Protein AF-A0A3C1JT01-F1 (afdb_monomer_lite)

Structure (mmCIF, N/CA/C/O backbone):
data_AF-A0A3C1JT01-F1
#
_entry.id   AF-A0A3C1JT01-F1
#
loop_
_atom_site.group_PDB
_atom_site.id
_atom_site.type_symbol
_atom_site.label_atom_id
_atom_site.label_alt_id
_atom_site.label_comp_id
_atom_site.label_asym_id
_atom_site.label_entity_id
_atom_site.label_seq_id
_atom_site.pdbx_PDB_ins_code
_atom_site.Cartn_x
_atom_site.Cartn_y
_atom_site.Cartn_z
_atom_site.occupancy
_atom_site.B_iso_or_equiv
_atom_site.auth_seq_id
_atom_site.auth_comp_id
_atom_site.auth_asym_id
_atom_site.auth_atom_id
_atom_site.pdbx_PDB_model_num
ATOM 1 N N . MET A 1 1 ? 69.266 -46.976 -84.124 1.00 54.44 1 MET A N 1
ATOM 2 C CA . MET A 1 1 ? 68.391 -47.743 -83.213 1.00 54.44 1 MET A CA 1
ATOM 3 C C . MET A 1 1 ? 68.614 -47.234 -81.799 1.00 54.44 1 MET A C 1
ATOM 5 O O . MET A 1 1 ? 69.693 -47.458 -81.277 1.00 54.44 1 MET A O 1
ATOM 9 N N . THR A 1 2 ? 67.656 -46.475 -81.266 1.00 47.41 2 THR A N 1
ATOM 10 C CA . THR A 1 2 ? 67.244 -46.393 -79.849 1.00 47.41 2 THR A CA 1
ATOM 11 C C . THR A 1 2 ? 66.276 -45.217 -79.746 1.00 47.41 2 THR A C 1
ATOM 13 O O . THR A 1 2 ? 66.591 -44.118 -80.189 1.00 47.41 2 THR A O 1
ATOM 16 N N . VAL A 1 3 ? 65.078 -45.485 -79.236 1.00 50.88 3 VAL A N 1
ATOM 17 C CA . VAL A 1 3 ? 64.026 -44.500 -78.955 1.00 50.88 3 VAL A CA 1
ATOM 18 C C . VAL A 1 3 ? 64.001 -44.315 -77.440 1.00 50.88 3 VAL A C 1
ATOM 20 O O . VAL A 1 3 ? 64.125 -45.316 -76.731 1.00 50.88 3 VAL A O 1
ATOM 23 N N . PRO A 1 4 ? 63.824 -43.090 -76.934 1.00 50.38 4 PRO A N 1
ATOM 24 C CA . PRO A 1 4 ? 63.016 -42.960 -75.725 1.00 50.38 4 PRO A CA 1
ATOM 25 C C . PRO A 1 4 ? 62.055 -41.763 -75.855 1.00 50.38 4 PRO A C 1
ATOM 27 O O . PRO A 1 4 ? 62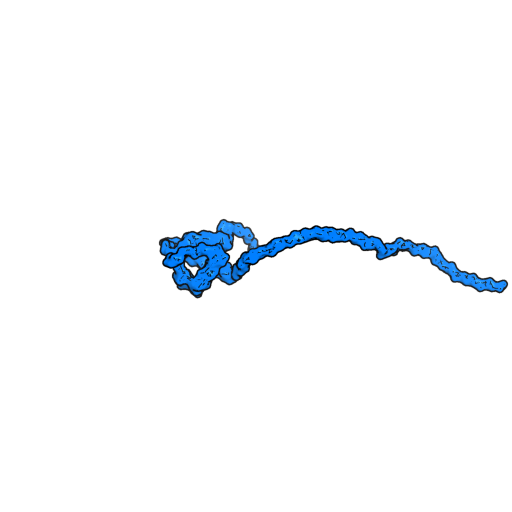.429 -40.694 -76.320 1.00 50.38 4 PRO A O 1
ATOM 30 N N . ILE A 1 5 ? 60.757 -42.033 -75.777 1.00 47.50 5 ILE A N 1
ATOM 31 C CA . ILE A 1 5 ? 59.854 -41.897 -74.620 1.00 47.50 5 ILE A CA 1
ATOM 32 C C . ILE A 1 5 ? 59.085 -40.571 -74.655 1.00 47.50 5 ILE A C 1
ATOM 34 O O . ILE A 1 5 ? 59.643 -39.484 -74.693 1.00 47.50 5 ILE A O 1
ATOM 38 N N . ASP A 1 6 ? 57.775 -40.772 -74.714 1.00 49.91 6 ASP A N 1
ATOM 39 C CA . ASP A 1 6 ? 56.644 -39.858 -74.662 1.00 49.91 6 ASP A CA 1
ATOM 40 C C . ASP A 1 6 ? 56.633 -39.084 -73.333 1.00 49.91 6 ASP A C 1
ATOM 42 O O . ASP A 1 6 ? 56.529 -39.701 -72.273 1.00 49.91 6 ASP A O 1
ATOM 46 N N . GLU A 1 7 ? 56.725 -37.754 -73.388 1.00 48.28 7 GLU A N 1
ATOM 47 C CA . GLU A 1 7 ? 56.287 -36.875 -72.300 1.00 48.28 7 GLU A CA 1
ATOM 48 C C . GLU A 1 7 ? 55.185 -35.963 -72.831 1.00 48.28 7 GLU A C 1
ATOM 50 O O . GLU A 1 7 ? 55.385 -35.030 -73.610 1.00 48.28 7 GLU A O 1
ATOM 55 N N . ARG A 1 8 ? 53.988 -36.360 -72.420 1.00 48.66 8 ARG A N 1
ATOM 56 C CA . ARG A 1 8 ? 52.696 -35.752 -72.656 1.00 48.66 8 ARG A CA 1
ATOM 57 C C . ARG A 1 8 ? 52.585 -34.371 -72.015 1.00 48.66 8 ARG A C 1
ATOM 59 O O . ARG A 1 8 ? 52.955 -34.184 -70.863 1.00 48.66 8 ARG A O 1
ATOM 66 N N . ASP A 1 9 ? 51.922 -33.495 -72.761 1.00 44.12 9 ASP A N 1
ATOM 67 C CA . ASP A 1 9 ? 50.891 -32.569 -72.290 1.00 44.12 9 ASP A CA 1
ATOM 68 C C . ASP A 1 9 ? 51.261 -31.594 -71.154 1.00 44.12 9 ASP A C 1
ATOM 70 O O . ASP A 1 9 ? 50.788 -31.692 -70.022 1.00 44.12 9 ASP A O 1
ATOM 74 N N . GLU A 1 10 ? 51.988 -30.537 -71.522 1.00 48.22 10 GLU A N 1
ATOM 75 C CA . GLU A 1 10 ? 51.931 -29.223 -70.864 1.00 48.22 10 GLU A CA 1
ATOM 76 C C . GLU A 1 10 ? 50.546 -28.583 -71.101 1.00 48.22 10 GLU A C 1
ATOM 78 O O . GLU A 1 10 ? 50.350 -27.746 -71.986 1.00 48.22 10 GLU A O 1
ATOM 83 N N . ALA A 1 11 ? 49.549 -29.000 -70.320 1.00 47.59 11 ALA A N 1
ATOM 84 C CA . ALA A 1 11 ? 48.296 -28.269 -70.165 1.00 47.59 11 ALA A CA 1
ATOM 85 C C . ALA A 1 11 ? 48.405 -27.381 -68.917 1.00 47.59 11 ALA A C 1
ATOM 87 O O . ALA A 1 11 ? 48.394 -27.870 -67.790 1.00 47.59 11 ALA A O 1
ATOM 88 N N . GLY A 1 12 ? 48.540 -26.070 -69.139 1.00 48.16 12 GLY A N 1
ATOM 89 C CA . GLY A 1 12 ? 48.645 -25.056 -68.093 1.00 48.16 12 GLY A CA 1
ATOM 90 C C . GLY A 1 12 ? 47.493 -25.106 -67.086 1.00 48.16 12 GLY A C 1
ATOM 91 O O . GLY A 1 12 ? 46.330 -24.901 -67.435 1.00 48.16 12 GLY A O 1
ATOM 92 N N . ASP A 1 13 ? 47.851 -25.337 -65.827 1.00 53.22 13 ASP A N 1
ATOM 93 C CA . ASP A 1 13 ? 46.986 -25.207 -64.657 1.00 53.22 13 ASP A CA 1
ATOM 94 C C . ASP A 1 13 ? 46.802 -23.710 -64.323 1.00 53.22 13 ASP A C 1
ATOM 96 O O . ASP A 1 13 ? 47.797 -23.001 -64.122 1.00 53.22 13 ASP A O 1
ATOM 100 N N . PRO A 1 14 ? 45.572 -23.160 -64.307 1.00 49.38 14 PRO A N 1
ATOM 101 C CA . PRO A 1 14 ? 45.365 -21.768 -63.949 1.00 49.38 14 PRO A CA 1
ATOM 102 C C . PRO A 1 14 ? 45.563 -21.615 -62.441 1.00 49.38 14 PRO A C 1
ATOM 104 O O . PRO A 1 14 ? 44.733 -22.046 -61.644 1.00 49.38 14 PRO A O 1
ATOM 107 N N . GLY A 1 15 ? 46.665 -20.964 -62.064 1.00 51.16 15 GLY A N 1
ATOM 108 C CA . GLY A 1 15 ? 47.033 -20.649 -60.687 1.00 51.16 15 GLY A CA 1
ATOM 109 C C . GLY A 1 15 ? 45.975 -19.831 -59.942 1.00 51.16 15 GLY A C 1
ATOM 110 O O . GLY A 1 15 ? 46.067 -18.609 -59.842 1.00 51.16 15 GLY A O 1
ATOM 111 N N . TRP A 1 16 ? 44.997 -20.520 -59.361 1.00 48.59 16 TRP A N 1
ATOM 112 C CA . TRP A 1 16 ? 44.240 -20.027 -58.223 1.00 48.59 16 TRP A CA 1
ATOM 113 C C . TRP A 1 16 ? 45.066 -20.352 -56.973 1.00 48.59 16 TRP A C 1
ATOM 115 O O . TRP A 1 16 ? 44.978 -21.428 -56.390 1.00 48.59 16 TRP A O 1
ATOM 125 N N . ASP A 1 17 ? 45.949 -19.434 -56.574 1.00 54.84 17 ASP A N 1
ATOM 126 C CA . ASP A 1 17 ? 46.553 -19.537 -55.251 1.00 54.84 17 ASP A CA 1
ATOM 127 C C . ASP A 1 17 ? 45.455 -19.319 -54.200 1.00 54.84 17 ASP A C 1
ATOM 129 O O . ASP A 1 17 ? 44.684 -18.359 -54.233 1.00 54.84 17 ASP A O 1
ATOM 133 N N . ALA A 1 18 ? 45.338 -20.261 -53.275 1.00 55.78 18 ALA A N 1
ATOM 134 C CA . ALA A 1 18 ? 44.384 -20.211 -52.178 1.00 55.78 18 ALA A CA 1
ATOM 135 C C . ALA A 1 18 ? 44.965 -19.487 -50.949 1.00 55.78 18 ALA A C 1
ATOM 137 O O . ALA A 1 18 ? 44.685 -19.889 -49.820 1.00 55.78 18 ALA A O 1
ATOM 138 N N . SER A 1 19 ? 45.790 -18.447 -51.136 1.00 54.56 19 SER A N 1
ATOM 139 C CA . SER A 1 19 ? 46.536 -17.806 -50.036 1.00 54.56 19 SER A CA 1
ATOM 140 C C . SER A 1 19 ? 46.191 -16.338 -49.781 1.00 54.56 19 SER A C 1
ATOM 142 O O . SER A 1 19 ? 46.770 -15.707 -48.897 1.00 54.56 19 SER A O 1
ATOM 144 N N . THR A 1 20 ? 45.181 -15.782 -50.446 1.00 58.53 20 THR A N 1
ATOM 145 C CA . THR A 1 20 ? 44.743 -14.392 -50.224 1.00 58.53 20 THR A CA 1
ATOM 146 C C . THR A 1 20 ? 43.425 -14.268 -49.454 1.00 58.53 20 THR A C 1
ATOM 148 O O . THR A 1 20 ? 42.603 -13.400 -49.725 1.00 58.53 20 THR A O 1
ATOM 151 N N . ASN A 1 21 ? 43.237 -15.052 -48.387 1.00 56.84 21 ASN A N 1
ATOM 152 C CA . ASN A 1 21 ? 42.197 -14.767 -47.388 1.00 56.84 21 ASN A CA 1
ATOM 153 C C . ASN A 1 21 ? 42.660 -13.662 -46.412 1.00 56.84 21 ASN A C 1
ATOM 155 O O . ASN A 1 21 ? 42.810 -13.890 -45.212 1.00 56.84 21 ASN A O 1
ATOM 159 N N . ARG A 1 22 ? 42.888 -12.441 -46.917 1.00 51.62 22 ARG A N 1
ATOM 160 C CA . ARG A 1 22 ? 42.977 -11.245 -46.064 1.00 51.62 22 ARG A CA 1
ATOM 161 C C . ARG A 1 22 ? 41.559 -10.814 -45.699 1.00 51.62 22 ARG A C 1
ATOM 163 O O . ARG A 1 22 ? 40.975 -9.936 -46.327 1.00 51.62 22 ARG A O 1
ATOM 170 N N . ARG A 1 23 ? 40.999 -11.446 -44.665 1.00 48.53 23 ARG A N 1
ATOM 171 C CA . ARG A 1 23 ? 39.871 -10.861 -43.932 1.00 48.53 23 ARG A CA 1
ATOM 172 C C . ARG A 1 23 ? 40.350 -9.511 -43.389 1.00 48.53 23 ARG A C 1
ATOM 174 O O . ARG A 1 23 ? 41.382 -9.504 -42.719 1.00 48.53 23 ARG A O 1
ATOM 181 N N . PRO A 1 24 ? 39.676 -8.380 -43.662 1.00 52.84 24 PRO A N 1
ATOM 182 C CA . PRO A 1 24 ? 40.009 -7.154 -42.962 1.00 52.84 24 PRO A CA 1
ATOM 183 C C . PRO A 1 24 ? 39.747 -7.422 -41.485 1.00 52.84 24 PRO A C 1
ATOM 185 O O . PRO A 1 24 ? 38.635 -7.798 -41.109 1.00 52.84 24 PRO A O 1
ATOM 188 N N . GLU A 1 25 ? 40.801 -7.318 -40.681 1.00 58.75 25 GLU A N 1
ATOM 189 C CA . GLU A 1 25 ? 40.734 -7.447 -39.237 1.00 58.75 25 GLU A CA 1
ATOM 190 C C . GLU A 1 25 ? 39.589 -6.570 -38.750 1.00 58.75 25 GLU A C 1
ATOM 192 O O . GLU A 1 25 ? 39.594 -5.343 -38.884 1.00 58.75 25 GLU A O 1
ATOM 197 N N . SER A 1 26 ? 38.549 -7.238 -38.270 1.00 55.47 26 SER A N 1
ATOM 198 C CA . SER A 1 26 ? 37.414 -6.641 -37.604 1.00 55.47 26 SER A CA 1
ATOM 199 C C . SER A 1 26 ? 37.965 -5.804 -36.464 1.00 55.47 26 SER A C 1
ATOM 201 O O . SER A 1 26 ? 38.303 -6.326 -35.402 1.00 55.47 26 SER A O 1
ATOM 203 N N . ARG A 1 27 ? 38.085 -4.501 -36.718 1.00 63.16 27 ARG A N 1
ATOM 204 C CA . ARG A 1 27 ? 38.304 -3.459 -35.727 1.00 63.16 27 ARG A CA 1
ATOM 205 C C . ARG A 1 27 ? 37.118 -3.526 -34.784 1.00 63.16 27 ARG A C 1
ATOM 207 O O . ARG A 1 27 ? 36.105 -2.866 -34.998 1.00 63.16 27 ARG A O 1
ATOM 214 N N . ALA A 1 28 ? 37.226 -4.414 -33.800 1.00 61.41 28 ALA A N 1
ATOM 215 C CA . ALA A 1 28 ? 36.316 -4.496 -32.686 1.00 61.41 28 ALA A CA 1
ATOM 216 C C . ALA A 1 28 ? 36.334 -3.106 -32.060 1.00 61.41 28 ALA A C 1
ATOM 218 O O . ALA A 1 28 ? 37.311 -2.698 -31.431 1.00 61.41 28 ALA A O 1
ATOM 219 N N . LEU A 1 29 ? 35.285 -2.334 -32.332 1.00 61.62 29 LEU A N 1
ATOM 220 C CA . LEU A 1 29 ? 35.024 -1.132 -31.569 1.00 61.62 29 LEU A CA 1
ATOM 221 C C . LEU A 1 29 ? 35.012 -1.573 -30.102 1.00 61.62 29 LEU A C 1
ATOM 223 O O . LEU A 1 29 ? 34.423 -2.623 -29.818 1.00 61.62 29 LEU A O 1
ATOM 227 N N . PRO A 1 30 ? 35.672 -0.849 -29.183 1.00 63.28 30 PRO A N 1
ATOM 228 C CA . PRO A 1 30 ? 35.542 -1.151 -27.771 1.00 63.28 30 PRO A CA 1
ATOM 229 C C . PRO A 1 30 ? 34.052 -1.091 -27.462 1.00 63.28 30 PRO A C 1
ATOM 231 O O . PRO A 1 30 ? 33.445 -0.021 -27.515 1.00 63.28 30 PRO A O 1
ATOM 234 N N . VAL A 1 31 ? 33.444 -2.255 -27.232 1.00 62.75 31 VAL A N 1
ATOM 235 C CA . VAL A 1 31 ? 32.066 -2.314 -26.767 1.00 62.75 31 VAL A CA 1
ATOM 236 C C . VAL A 1 31 ? 32.116 -1.566 -25.442 1.00 62.75 31 VAL A C 1
ATOM 238 O O . VAL A 1 31 ? 32.877 -1.996 -24.567 1.00 62.75 31 VAL A O 1
ATOM 241 N N . PRO A 1 32 ? 31.435 -0.414 -25.295 1.00 63.03 32 PRO A N 1
ATOM 242 C CA . PRO A 1 32 ? 31.447 0.278 -24.022 1.00 63.03 32 PRO A CA 1
ATOM 243 C C . PRO A 1 32 ? 30.981 -0.745 -22.999 1.00 63.03 32 PRO A C 1
ATOM 245 O O . PRO A 1 32 ? 29.944 -1.385 -23.199 1.00 63.03 32 PRO A O 1
ATOM 248 N N . ALA A 1 33 ? 31.788 -0.963 -21.958 1.00 61.16 33 ALA A N 1
ATOM 249 C CA . ALA A 1 33 ? 31.363 -1.760 -20.827 1.00 61.16 33 ALA A CA 1
ATOM 250 C C . ALA A 1 33 ? 30.037 -1.146 -20.394 1.00 61.16 33 ALA A C 1
ATOM 252 O O . ALA A 1 33 ? 30.021 -0.007 -19.927 1.00 61.16 33 ALA A O 1
ATOM 253 N N . ILE A 1 34 ? 28.930 -1.845 -20.662 1.00 58.28 34 ILE A N 1
ATOM 254 C CA . ILE A 1 34 ? 27.619 -1.403 -20.213 1.00 58.28 34 ILE A CA 1
ATOM 255 C C . ILE A 1 34 ? 27.816 -1.270 -18.709 1.00 58.28 34 ILE A C 1
ATOM 257 O O . ILE A 1 34 ? 28.137 -2.292 -18.087 1.00 58.28 34 ILE A O 1
ATOM 261 N N . PRO A 1 35 ? 27.763 -0.046 -18.142 1.00 54.62 35 PRO A N 1
ATOM 262 C CA . PRO A 1 35 ? 27.989 0.138 -16.725 1.00 54.62 35 PRO A CA 1
ATOM 263 C C . PRO A 1 35 ? 27.039 -0.837 -16.067 1.00 54.62 35 PRO A C 1
ATOM 265 O O . PRO A 1 35 ? 25.843 -0.818 -16.362 1.00 54.62 35 PRO A O 1
ATOM 268 N N . HIS A 1 36 ? 27.624 -1.779 -15.326 1.00 57.06 36 HIS A N 1
ATOM 269 C CA . HIS A 1 36 ? 26.926 -2.873 -14.677 1.00 57.06 36 HIS A CA 1
ATOM 270 C C . HIS A 1 36 ? 25.698 -2.243 -14.048 1.00 57.06 36 HIS A C 1
ATOM 272 O O . HIS A 1 36 ? 25.891 -1.427 -13.151 1.00 57.06 36 HIS A O 1
ATOM 278 N N . ILE A 1 37 ? 24.504 -2.476 -14.620 1.00 59.66 37 ILE A N 1
ATOM 279 C CA . ILE A 1 37 ? 23.277 -1.761 -14.254 1.00 59.66 37 ILE A CA 1
ATOM 280 C C . ILE A 1 37 ? 23.189 -1.954 -12.754 1.00 59.66 37 ILE A C 1
ATOM 282 O O . ILE A 1 37 ? 23.005 -3.085 -12.299 1.00 59.66 37 ILE A O 1
ATOM 286 N N . ALA A 1 38 ? 23.553 -0.916 -12.006 1.00 51.88 38 ALA A N 1
ATOM 287 C CA . ALA A 1 38 ? 24.131 -1.107 -10.691 1.00 51.88 38 ALA A CA 1
ATOM 288 C C . ALA A 1 38 ? 23.003 -1.537 -9.772 1.00 51.88 38 ALA A C 1
ATOM 290 O O . ALA A 1 38 ? 22.240 -0.703 -9.309 1.00 51.88 38 ALA A O 1
ATOM 291 N N . ARG A 1 39 ? 22.864 -2.860 -9.626 1.00 54.91 39 ARG A N 1
ATOM 292 C CA . ARG A 1 39 ? 22.012 -3.601 -8.696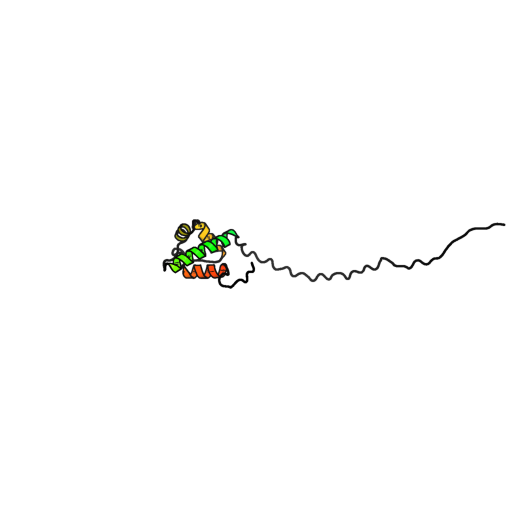 1.00 54.91 39 ARG A CA 1
ATOM 293 C C . ARG A 1 39 ? 20.8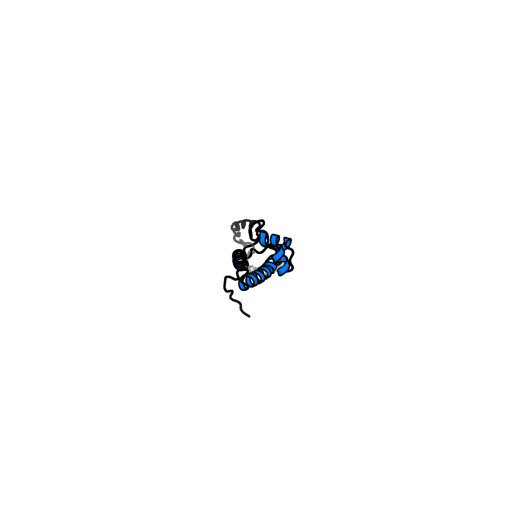25 -2.786 -8.192 1.00 54.91 39 ARG A C 1
ATOM 295 O O . ARG A 1 39 ? 20.723 -2.523 -6.996 1.00 54.91 39 ARG A O 1
ATOM 302 N N . LEU A 1 40 ? 19.892 -2.441 -9.079 1.00 55.69 40 LEU A N 1
ATOM 303 C CA . LEU A 1 40 ? 18.540 -2.205 -8.590 1.00 55.69 40 LEU A CA 1
ATOM 304 C C . LEU A 1 40 ? 18.111 -3.528 -7.943 1.00 55.69 40 LEU A C 1
ATOM 306 O O . LEU A 1 40 ? 18.272 -4.576 -8.584 1.00 55.69 40 LEU A O 1
ATOM 310 N N . PRO A 1 41 ? 17.682 -3.533 -6.668 1.00 63.38 41 PRO A N 1
ATOM 311 C CA . PRO A 1 41 ? 17.266 -4.758 -6.009 1.00 63.38 41 PRO A CA 1
ATOM 312 C C . PRO A 1 41 ? 16.221 -5.415 -6.900 1.00 63.38 41 PRO A C 1
ATOM 314 O O . PRO A 1 41 ? 15.189 -4.818 -7.202 1.00 63.38 41 PRO A O 1
ATOM 317 N N . ARG A 1 42 ? 16.535 -6.616 -7.399 1.00 79.81 42 ARG A N 1
ATOM 318 C CA . ARG A 1 42 ? 15.642 -7.335 -8.302 1.00 79.81 42 ARG A CA 1
ATOM 319 C C . ARG A 1 42 ? 14.354 -7.595 -7.535 1.00 79.81 42 ARG A C 1
ATOM 321 O O . ARG A 1 42 ? 14.337 -8.402 -6.606 1.00 79.81 42 ARG A O 1
ATOM 328 N N . ILE A 1 43 ? 13.308 -6.865 -7.900 1.00 85.75 43 ILE A N 1
ATOM 329 C CA . ILE A 1 43 ? 12.023 -6.932 -7.220 1.00 85.75 43 ILE A CA 1
ATOM 330 C C . ILE A 1 43 ? 11.453 -8.334 -7.451 1.00 85.75 43 ILE A C 1
ATOM 332 O O . ILE A 1 43 ? 11.376 -8.770 -8.605 1.00 85.75 43 ILE A O 1
ATOM 336 N N . PRO A 1 44 ? 11.081 -9.071 -6.392 1.00 89.88 44 PRO A N 1
ATOM 337 C CA . PRO A 1 44 ? 10.500 -10.393 -6.558 1.00 89.88 44 PRO A CA 1
ATOM 338 C C . PRO A 1 44 ? 9.201 -10.317 -7.367 1.00 89.88 44 PRO A C 1
ATOM 340 O O . PRO A 1 44 ? 8.320 -9.514 -7.065 1.00 89.88 44 PRO A O 1
ATOM 343 N N . GLU A 1 45 ? 9.027 -11.206 -8.342 1.00 89.00 45 GLU A N 1
ATOM 344 C CA . GLU A 1 45 ? 7.800 -11.267 -9.153 1.00 89.00 45 GLU A CA 1
ATOM 345 C C . GLU A 1 45 ? 6.547 -11.467 -8.282 1.00 89.00 45 GLU A C 1
ATOM 347 O O . GLU A 1 45 ? 5.503 -10.848 -8.489 1.00 89.00 45 GLU A O 1
ATOM 352 N N . MET A 1 46 ? 6.681 -12.261 -7.217 1.00 92.62 46 MET A N 1
ATOM 353 C CA . MET A 1 46 ? 5.627 -12.458 -6.224 1.00 92.62 46 MET A CA 1
ATOM 354 C C . MET A 1 46 ? 5.233 -11.168 -5.496 1.00 92.62 46 MET A C 1
ATOM 356 O O . MET A 1 46 ? 4.063 -11.004 -5.159 1.00 92.62 46 MET A O 1
ATOM 360 N N . THR A 1 47 ? 6.172 -10.248 -5.267 1.00 93.25 47 THR A N 1
ATOM 361 C CA . THR A 1 47 ? 5.875 -8.938 -4.671 1.00 93.25 47 THR A CA 1
ATOM 362 C C . THR A 1 47 ? 5.031 -8.099 -5.628 1.00 93.25 47 THR A C 1
ATOM 364 O O . THR A 1 47 ? 4.019 -7.548 -5.207 1.00 93.25 47 THR A O 1
ATOM 367 N N . VAL A 1 48 ? 5.360 -8.082 -6.924 1.00 91.25 48 VAL A N 1
ATOM 368 C CA . VAL A 1 48 ? 4.561 -7.376 -7.946 1.00 91.25 48 VAL A CA 1
ATOM 369 C C . VAL A 1 48 ? 3.131 -7.926 -8.009 1.00 91.25 48 VAL A C 1
ATOM 371 O O . VAL A 1 48 ? 2.165 -7.163 -8.028 1.00 91.25 48 VAL A O 1
ATOM 374 N N . ARG A 1 49 ? 2.967 -9.254 -7.945 1.00 92.81 49 ARG A N 1
ATOM 375 C CA . ARG A 1 49 ? 1.642 -9.889 -7.849 1.00 92.81 49 ARG A CA 1
ATOM 376 C C . ARG A 1 49 ? 0.869 -9.433 -6.609 1.00 92.81 49 ARG A C 1
ATOM 378 O O . ARG A 1 49 ? -0.312 -9.104 -6.723 1.00 92.81 49 ARG A O 1
ATOM 385 N N . ARG A 1 50 ? 1.516 -9.357 -5.441 1.00 95.50 50 ARG A N 1
ATOM 386 C CA . ARG A 1 50 ? 0.875 -8.879 -4.202 1.00 95.50 50 ARG A CA 1
ATOM 387 C C . ARG A 1 50 ? 0.492 -7.402 -4.264 1.00 95.50 50 ARG A C 1
ATOM 389 O O . ARG A 1 50 ? -0.603 -7.068 -3.821 1.00 95.50 50 ARG A O 1
ATOM 396 N N . LEU A 1 51 ? 1.293 -6.545 -4.906 1.00 94.69 51 LEU A N 1
ATOM 397 C CA . LEU A 1 51 ? 0.932 -5.135 -5.112 1.00 94.69 51 LEU A CA 1
ATOM 398 C C . LEU A 1 51 ? -0.413 -4.971 -5.825 1.00 94.69 51 LEU A C 1
ATOM 400 O O . LEU A 1 51 ? -1.212 -4.121 -5.439 1.00 94.69 51 LEU A O 1
ATOM 404 N N . SER A 1 52 ? -0.698 -5.812 -6.824 1.00 94.50 52 SER A N 1
ATOM 405 C CA . SER A 1 52 ? -1.995 -5.777 -7.513 1.00 94.50 52 SER A CA 1
ATOM 406 C C . SER A 1 52 ? -3.172 -6.090 -6.578 1.00 94.50 52 SER A C 1
ATOM 408 O O . SER A 1 52 ? -4.269 -5.566 -6.764 1.00 94.50 52 SER A O 1
ATOM 410 N N . THR A 1 53 ? -2.941 -6.904 -5.542 1.00 95.81 53 THR A N 1
ATOM 411 C CA . THR A 1 53 ? -3.938 -7.220 -4.510 1.00 95.81 53 THR A CA 1
ATOM 412 C C . THR A 1 53 ? -4.095 -6.056 -3.536 1.00 95.81 53 THR A C 1
ATOM 414 O O . THR A 1 53 ? -5.223 -5.636 -3.292 1.00 95.81 53 THR A O 1
ATOM 417 N N . TYR A 1 54 ? -2.987 -5.469 -3.061 1.00 96.06 54 TYR A N 1
ATOM 418 C CA . TYR A 1 54 ? -3.020 -4.266 -2.218 1.00 96.06 54 TYR A CA 1
ATOM 419 C C . TYR A 1 54 ? -3.781 -3.126 -2.900 1.00 96.06 54 TYR A C 1
ATOM 421 O O . TYR A 1 54 ? -4.663 -2.530 -2.292 1.00 96.06 54 TYR A O 1
ATOM 429 N N . TYR A 1 55 ? -3.514 -2.878 -4.186 1.00 95.56 55 TYR A N 1
ATOM 430 C CA . TYR A 1 55 ? -4.195 -1.835 -4.954 1.00 95.56 55 TYR A CA 1
ATOM 431 C C . TYR A 1 55 ? -5.717 -2.035 -5.004 1.00 95.56 55 TYR A C 1
ATOM 433 O O . TYR A 1 55 ? -6.474 -1.079 -4.859 1.00 95.56 55 TYR A O 1
ATOM 441 N N . ARG A 1 56 ? -6.184 -3.278 -5.174 1.00 95.00 56 ARG A N 1
ATOM 442 C CA . ARG A 1 56 ? -7.623 -3.587 -5.176 1.00 95.00 56 ARG A CA 1
ATOM 443 C C . ARG A 1 56 ? -8.264 -3.310 -3.821 1.00 95.00 56 ARG A C 1
ATOM 445 O O . ARG A 1 56 ? -9.343 -2.735 -3.792 1.00 95.00 56 ARG A O 1
ATOM 452 N N . VAL A 1 57 ? -7.606 -3.696 -2.727 1.00 95.94 57 VAL A N 1
ATOM 453 C CA . VAL A 1 57 ? -8.098 -3.422 -1.369 1.00 95.94 57 VAL A CA 1
ATOM 454 C C . VAL A 1 57 ? -8.165 -1.923 -1.105 1.00 95.94 57 VAL A C 1
ATOM 456 O O . VAL A 1 57 ? -9.203 -1.446 -0.663 1.00 95.94 57 VAL A O 1
ATOM 459 N N . LEU A 1 58 ? -7.108 -1.176 -1.434 1.00 95.12 58 LEU A N 1
ATOM 460 C CA . LEU A 1 58 ? -7.080 0.281 -1.269 1.00 95.12 58 LEU A CA 1
ATOM 461 C C . LEU A 1 58 ? -8.214 0.960 -2.037 1.00 95.12 58 LEU A C 1
ATOM 463 O O . LEU A 1 58 ? -8.939 1.762 -1.462 1.00 95.12 58 LEU A O 1
ATOM 467 N N . ARG A 1 59 ? -8.445 0.539 -3.285 1.00 94.81 59 ARG A N 1
ATOM 468 C CA . ARG A 1 59 ? -9.553 1.045 -4.100 1.00 94.81 59 ARG A CA 1
ATOM 469 C C . ARG A 1 59 ? -10.917 0.764 -3.470 1.00 94.81 59 ARG A C 1
ATOM 471 O O . ARG A 1 59 ? -11.816 1.592 -3.571 1.00 94.81 59 ARG A O 1
ATOM 478 N N . THR A 1 60 ? -11.093 -0.399 -2.845 1.00 95.31 60 THR A N 1
ATOM 479 C CA . THR A 1 60 ? -12.327 -0.721 -2.116 1.00 95.31 60 THR A CA 1
ATOM 480 C C . THR A 1 60 ? -12.496 0.179 -0.895 1.00 95.31 60 THR A C 1
ATOM 482 O O . THR A 1 60 ? -13.585 0.704 -0.699 1.00 95.31 60 THR A O 1
ATOM 485 N N . LEU A 1 61 ? -11.435 0.391 -0.110 1.00 94.38 61 LEU A N 1
ATOM 486 C CA . LEU A 1 61 ? -11.470 1.260 1.072 1.00 94.38 61 LEU A CA 1
ATOM 487 C C . LEU A 1 61 ? -11.797 2.714 0.697 1.00 94.38 61 LEU A C 1
ATOM 489 O O . LEU A 1 61 ? -12.688 3.321 1.293 1.00 94.38 61 LEU A O 1
ATOM 493 N N . GLU A 1 62 ? -11.152 3.232 -0.351 1.00 92.94 62 GLU A N 1
ATOM 494 C CA . GLU A 1 62 ? -11.436 4.559 -0.903 1.00 92.94 62 GLU A CA 1
ATOM 495 C C . GLU A 1 62 ? -12.898 4.664 -1.369 1.00 92.94 62 GLU A C 1
ATOM 497 O O . GLU A 1 62 ? -13.596 5.615 -1.024 1.00 92.94 62 GLU A O 1
ATOM 502 N N . ALA A 1 63 ? -13.407 3.654 -2.085 1.00 93.62 63 ALA A N 1
ATOM 503 C CA . ALA A 1 63 ? -14.797 3.625 -2.547 1.00 93.62 63 ALA A CA 1
ATOM 504 C C . ALA A 1 63 ? -15.820 3.571 -1.399 1.00 93.62 63 ALA A C 1
ATOM 506 O O . ALA A 1 63 ? -16.936 4.065 -1.552 1.00 93.62 63 ALA A O 1
ATOM 507 N N . THR A 1 64 ? -15.457 2.989 -0.253 1.00 94.19 64 THR A N 1
ATOM 508 C CA . THR A 1 64 ? -16.294 2.992 0.958 1.00 94.19 64 THR A CA 1
ATOM 509 C C . THR A 1 64 ? -16.210 4.293 1.760 1.00 94.19 64 THR A C 1
ATOM 511 O O . THR A 1 64 ? -16.953 4.447 2.726 1.00 94.19 64 THR A O 1
ATOM 514 N N . GLY A 1 65 ? -15.352 5.237 1.358 1.00 90.94 65 GLY A N 1
ATOM 515 C CA . GLY A 1 65 ? -15.156 6.509 2.055 1.00 90.94 65 GLY A CA 1
ATOM 516 C C . GLY A 1 65 ? -14.336 6.381 3.337 1.00 90.94 65 GLY A C 1
ATOM 517 O O . GLY A 1 65 ? -14.488 7.195 4.246 1.00 90.94 65 GLY A O 1
ATOM 518 N N . ASP A 1 66 ? -13.496 5.353 3.435 1.00 89.25 66 ASP A N 1
ATOM 519 C CA . ASP A 1 66 ? -12.636 5.158 4.591 1.00 89.25 66 ASP A CA 1
ATOM 520 C C . ASP A 1 66 ? -11.471 6.152 4.566 1.00 89.25 66 ASP A C 1
ATOM 522 O O . ASP A 1 66 ? -10.635 6.129 3.661 1.00 89.25 66 ASP A O 1
ATOM 526 N N . ALA A 1 67 ? -11.449 7.046 5.552 1.00 82.62 67 ALA A N 1
ATOM 527 C CA . ALA A 1 67 ? -10.458 8.109 5.673 1.00 82.62 67 ALA A CA 1
ATOM 528 C C . ALA A 1 67 ? -9.372 7.800 6.718 1.00 82.62 67 ALA A C 1
ATOM 530 O O . ALA A 1 67 ? -8.488 8.629 6.944 1.00 82.62 67 ALA A O 1
ATOM 531 N N . GLU A 1 68 ? -9.431 6.646 7.390 1.00 90.19 68 GLU A N 1
ATOM 532 C CA . GLU A 1 68 ? -8.443 6.312 8.410 1.00 90.19 68 GLU A CA 1
ATOM 533 C C . GLU A 1 68 ? -7.134 5.800 7.788 1.00 90.19 68 GLU A C 1
ATOM 535 O O . GLU A 1 68 ? -7.158 4.991 6.854 1.00 90.19 68 GLU A O 1
ATOM 540 N N . PRO A 1 69 ? -5.965 6.198 8.330 1.00 91.56 69 PRO A N 1
ATOM 541 C CA . PRO A 1 69 ? -4.692 5.619 7.928 1.00 91.56 69 PRO A CA 1
ATOM 542 C C . PRO A 1 69 ? -4.702 4.093 8.064 1.00 91.56 69 PRO A C 1
ATOM 544 O O . PRO A 1 69 ? -5.004 3.525 9.116 1.00 91.56 69 PRO A O 1
ATOM 547 N N . LEU A 1 70 ? -4.324 3.405 6.993 1.00 94.62 70 LEU A N 1
ATOM 548 C CA . LEU A 1 70 ? -4.300 1.955 6.934 1.00 94.62 70 LEU A CA 1
ATOM 549 C C . LEU A 1 70 ? -3.036 1.423 7.612 1.00 94.62 70 LEU A C 1
ATOM 551 O O . LEU A 1 70 ? -1.923 1.617 7.124 1.00 94.62 70 LEU A O 1
ATOM 555 N N . SER A 1 71 ? -3.172 0.714 8.729 1.00 95.50 71 SER A N 1
ATOM 556 C CA . SER A 1 71 ? -2.029 0.039 9.352 1.00 95.50 71 SER A CA 1
ATOM 557 C C . SER A 1 71 ? -1.604 -1.202 8.553 1.00 95.50 71 SER A C 1
ATOM 559 O O . SER A 1 71 ? -2.383 -1.793 7.802 1.00 95.50 71 SER A O 1
ATOM 561 N N . SER A 1 72 ? -0.357 -1.649 8.732 1.00 93.94 72 SER A N 1
ATOM 562 C CA . SER A 1 72 ? 0.111 -2.903 8.119 1.00 93.94 72 SER A CA 1
ATOM 563 C C . SER A 1 72 ? -0.630 -4.138 8.635 1.00 93.94 72 SER A C 1
ATOM 565 O O . SER A 1 72 ? -0.722 -5.125 7.912 1.00 93.94 72 SER A O 1
ATOM 567 N N . ASP A 1 73 ? -1.141 -4.085 9.866 1.00 95.06 73 ASP A N 1
ATOM 568 C CA . ASP A 1 73 ? -1.912 -5.179 10.464 1.00 95.06 73 ASP A CA 1
ATOM 569 C C . ASP A 1 73 ? -3.327 -5.208 9.874 1.00 95.06 73 ASP A C 1
ATOM 571 O O . ASP A 1 73 ? -3.789 -6.247 9.421 1.00 95.06 73 ASP A O 1
ATOM 575 N N . ARG A 1 74 ? -3.952 -4.039 9.696 1.00 95.38 74 ARG A N 1
ATOM 576 C CA . ARG A 1 74 ? -5.239 -3.933 9.003 1.00 95.38 74 ARG A CA 1
ATOM 577 C C . ARG A 1 74 ? -5.139 -4.352 7.531 1.00 95.38 74 ARG A C 1
ATOM 579 O O . ARG A 1 74 ? -6.014 -5.045 7.024 1.00 95.38 74 ARG A O 1
ATOM 586 N N . MET A 1 75 ? -4.048 -4.004 6.841 1.00 95.06 75 MET A N 1
ATOM 587 C CA . MET A 1 75 ? -3.777 -4.523 5.492 1.00 95.06 75 MET A CA 1
ATOM 588 C C . MET A 1 75 ? -3.623 -6.053 5.495 1.00 95.06 75 MET A C 1
ATOM 590 O O . MET A 1 75 ? -4.062 -6.720 4.557 1.00 95.06 75 MET A O 1
ATOM 594 N N . SER A 1 76 ? -3.008 -6.613 6.541 1.00 96.06 76 SER A N 1
ATOM 595 C CA . SER A 1 76 ? -2.863 -8.060 6.711 1.00 96.06 76 SER A CA 1
ATOM 596 C C . SER A 1 76 ? -4.219 -8.746 6.835 1.00 96.06 76 SER A C 1
ATOM 598 O O . SER A 1 76 ? -4.468 -9.715 6.122 1.00 96.06 76 SER A O 1
ATOM 600 N N . ASP A 1 77 ? -5.125 -8.198 7.641 1.00 95.75 77 ASP A N 1
ATOM 601 C CA . ASP A 1 77 ? -6.476 -8.742 7.817 1.00 95.75 77 ASP A CA 1
ATOM 602 C C . ASP A 1 77 ? -7.292 -8.710 6.515 1.00 95.75 77 ASP A C 1
ATOM 604 O O . ASP A 1 77 ? -8.015 -9.654 6.201 1.00 95.75 77 ASP A O 1
ATOM 608 N N . LEU A 1 78 ? -7.134 -7.652 5.714 1.00 94.75 78 LEU A N 1
ATOM 609 C CA . LEU A 1 78 ? -7.865 -7.479 4.455 1.00 94.75 78 LEU A CA 1
ATOM 610 C C . LEU A 1 78 ? -7.312 -8.317 3.294 1.00 94.75 78 LEU A C 1
ATOM 612 O O . LEU A 1 78 ? -8.035 -8.594 2.338 1.00 94.75 78 LEU A O 1
ATOM 616 N N . THR A 1 79 ? -6.031 -8.693 3.336 1.00 94.12 79 THR A N 1
ATOM 617 C CA . THR A 1 79 ? -5.363 -9.399 2.224 1.00 94.12 79 THR A CA 1
ATOM 618 C C . THR A 1 79 ? -4.960 -10.833 2.529 1.00 94.12 79 THR A C 1
ATOM 620 O O . THR A 1 79 ? -4.671 -11.588 1.602 1.00 94.12 79 THR A O 1
ATOM 623 N N . GLY A 1 80 ? -4.909 -11.213 3.806 1.00 93.38 80 GLY A N 1
ATOM 624 C CA . GLY A 1 80 ? -4.387 -12.498 4.268 1.00 93.38 80 GLY A CA 1
ATOM 625 C C . GLY A 1 80 ? -2.855 -12.611 4.249 1.00 93.38 80 GLY A C 1
ATOM 626 O O . GLY A 1 80 ? -2.325 -13.678 4.557 1.00 93.38 80 GLY A O 1
ATOM 627 N N . PHE A 1 81 ? -2.119 -11.550 3.894 1.00 95.81 81 PHE A N 1
ATOM 628 C CA . PHE A 1 81 ? -0.652 -11.527 3.959 1.00 95.81 81 PHE A CA 1
ATOM 629 C C . PHE A 1 81 ? -0.172 -10.975 5.289 1.00 95.81 81 PHE A C 1
ATOM 631 O O . PHE A 1 81 ? -0.693 -9.980 5.758 1.00 95.81 81 PHE A O 1
ATOM 638 N N . THR A 1 82 ? 0.899 -11.526 5.856 1.00 96.88 82 THR A N 1
ATOM 639 C CA . THR A 1 82 ? 1.410 -11.023 7.141 1.00 96.88 82 THR A CA 1
ATOM 640 C C . THR A 1 82 ? 1.846 -9.555 7.053 1.00 96.88 82 THR A C 1
ATOM 642 O O . THR A 1 82 ? 2.464 -9.129 6.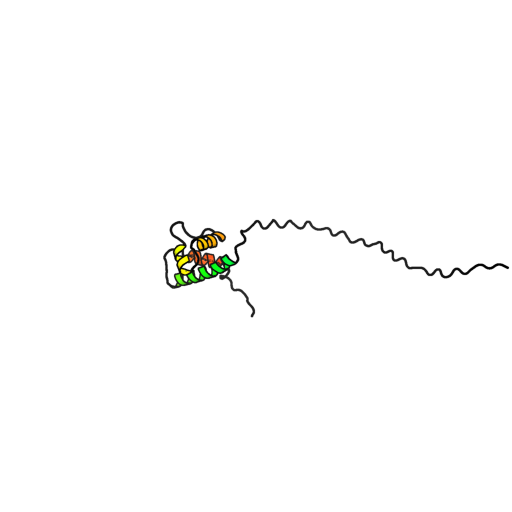073 1.00 96.88 82 THR A O 1
ATOM 645 N N . ALA A 1 83 ? 1.646 -8.788 8.126 1.00 94.56 83 ALA A N 1
ATOM 646 C CA . ALA A 1 83 ? 2.069 -7.387 8.194 1.00 94.56 83 ALA A CA 1
ATOM 647 C C . ALA A 1 83 ? 3.573 -7.189 7.907 1.00 94.56 83 ALA A C 1
ATOM 649 O O . ALA A 1 83 ? 3.990 -6.180 7.336 1.00 94.56 83 ALA A O 1
ATOM 650 N N . ALA A 1 84 ? 4.408 -8.174 8.257 1.00 94.81 84 ALA A N 1
ATOM 651 C CA . ALA A 1 84 ? 5.832 -8.170 7.930 1.00 94.81 84 ALA A CA 1
ATOM 652 C C . ALA A 1 84 ? 6.095 -8.283 6.417 1.00 94.81 84 ALA A C 1
ATOM 654 O O . ALA A 1 84 ? 6.988 -7.603 5.907 1.00 94.81 84 ALA A O 1
ATOM 655 N N . GLN A 1 85 ? 5.323 -9.108 5.699 1.00 95.12 85 GLN A N 1
ATOM 656 C CA . GLN A 1 85 ? 5.390 -9.198 4.238 1.00 95.12 85 GLN A CA 1
ATOM 657 C C . GLN A 1 85 ? 4.919 -7.900 3.589 1.00 95.12 85 GLN A C 1
ATOM 659 O O . GLN A 1 85 ? 5.639 -7.390 2.738 1.00 95.12 85 GLN A O 1
ATOM 664 N N . VAL A 1 86 ? 3.801 -7.322 4.045 1.00 94.75 86 VAL A N 1
ATOM 665 C CA . VAL A 1 86 ? 3.296 -6.026 3.552 1.00 94.75 86 VAL A CA 1
ATOM 666 C C . VAL A 1 86 ? 4.374 -4.947 3.673 1.00 94.75 86 VAL A C 1
ATOM 668 O O . VAL A 1 86 ? 4.726 -4.302 2.687 1.00 94.75 86 VAL A O 1
ATOM 671 N N . ARG A 1 87 ? 4.973 -4.793 4.863 1.00 94.06 87 ARG A N 1
ATOM 672 C CA . ARG A 1 87 ? 6.043 -3.808 5.094 1.00 94.06 87 ARG A CA 1
ATOM 673 C C . ARG A 1 87 ? 7.252 -4.040 4.191 1.00 94.06 87 ARG A C 1
ATOM 675 O O . ARG A 1 87 ? 7.790 -3.083 3.644 1.00 94.06 87 ARG A O 1
ATOM 682 N N . ARG A 1 88 ? 7.681 -5.297 4.028 1.00 93.00 88 ARG A N 1
ATOM 683 C CA 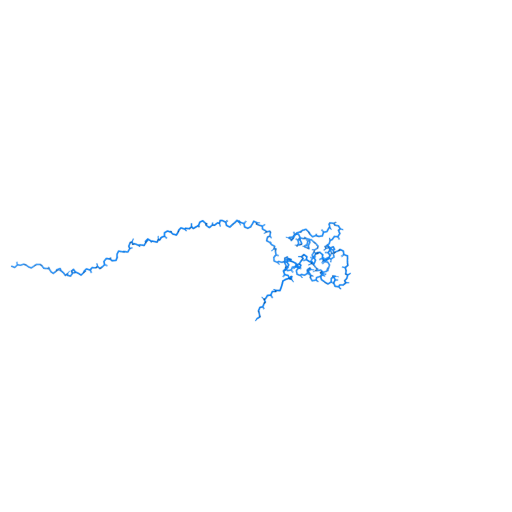. ARG A 1 88 ? 8.822 -5.651 3.169 1.00 93.00 88 ARG A CA 1
ATOM 684 C C . ARG A 1 88 ? 8.527 -5.385 1.695 1.00 93.00 88 ARG A C 1
ATOM 686 O O . ARG A 1 88 ? 9.393 -4.868 1.003 1.00 93.00 88 ARG A O 1
ATOM 693 N N . ASP A 1 89 ? 7.332 -5.733 1.233 1.00 94.31 89 ASP A N 1
ATOM 694 C CA . ASP A 1 89 ? 6.902 -5.512 -0.145 1.00 94.31 89 ASP A CA 1
ATOM 695 C C . ASP A 1 89 ? 6.911 -4.030 -0.493 1.00 94.31 89 ASP A C 1
ATOM 697 O O . ASP A 1 89 ? 7.495 -3.646 -1.500 1.00 94.31 89 ASP A O 1
ATOM 701 N N . LEU A 1 90 ? 6.316 -3.201 0.367 1.00 92.31 90 LEU A N 1
ATOM 702 C CA . LEU A 1 90 ? 6.289 -1.755 0.181 1.00 92.31 90 LEU A CA 1
ATOM 703 C C . LEU A 1 90 ? 7.701 -1.156 0.246 1.00 92.31 90 LEU A C 1
ATOM 705 O O . LEU A 1 90 ? 8.048 -0.328 -0.589 1.00 92.31 90 LEU A O 1
ATOM 709 N N . ALA A 1 91 ? 8.560 -1.636 1.150 1.00 90.88 91 ALA A N 1
ATOM 710 C CA . ALA A 1 91 ? 9.933 -1.143 1.281 1.00 90.88 91 ALA A CA 1
ATOM 711 C C . ALA A 1 91 ? 10.790 -1.299 0.007 1.00 90.88 91 ALA A C 1
ATOM 713 O O . ALA A 1 91 ? 11.754 -0.553 -0.160 1.00 90.88 91 ALA A O 1
ATOM 714 N N . TYR A 1 92 ? 10.454 -2.218 -0.911 1.00 89.50 92 TYR A N 1
ATOM 715 C CA . TYR A 1 92 ? 11.165 -2.340 -2.194 1.00 89.50 92 TYR A CA 1
ATOM 716 C C . TYR A 1 92 ? 10.981 -1.129 -3.116 1.00 89.50 92 TYR A C 1
ATOM 718 O O . TYR A 1 92 ? 11.836 -0.895 -3.968 1.00 89.50 92 TYR A O 1
ATOM 726 N N . PHE A 1 93 ? 9.890 -0.373 -2.968 1.00 87.25 93 PHE A N 1
ATOM 727 C CA . PHE A 1 93 ? 9.524 0.710 -3.888 1.00 87.25 93 PHE A CA 1
ATOM 728 C C . PHE A 1 93 ? 9.685 2.105 -3.275 1.00 87.25 93 PHE A C 1
ATOM 730 O O . PHE A 1 93 ? 9.346 3.097 -3.913 1.00 87.25 93 PHE A O 1
ATOM 737 N N . GLY A 1 94 ? 10.209 2.187 -2.050 1.00 84.69 94 GLY A N 1
ATOM 738 C CA . GLY A 1 94 ? 10.439 3.441 -1.347 1.00 84.69 94 GLY A CA 1
ATOM 739 C C . GLY A 1 94 ? 9.946 3.404 0.092 1.00 84.69 94 GLY A C 1
ATOM 740 O O . GLY A 1 94 ? 9.688 2.347 0.671 1.00 84.69 94 GLY A O 1
ATOM 741 N N . ASN A 1 95 ? 9.841 4.588 0.686 1.00 84.38 95 ASN A N 1
ATOM 742 C CA . ASN A 1 95 ? 9.372 4.735 2.051 1.00 84.38 95 ASN A CA 1
ATOM 743 C C . ASN A 1 95 ? 7.874 5.049 2.048 1.00 84.38 95 ASN A C 1
ATOM 745 O O . ASN A 1 95 ? 7.472 6.151 1.682 1.00 84.38 95 ASN A O 1
ATOM 749 N N . PHE A 1 96 ? 7.065 4.078 2.464 1.00 86.44 96 PHE A N 1
ATOM 750 C CA . PHE A 1 96 ? 5.616 4.222 2.567 1.00 86.44 96 PHE A CA 1
ATOM 751 C C . PHE A 1 96 ? 5.182 4.418 4.014 1.00 86.44 96 PHE A C 1
ATOM 753 O O . PHE A 1 96 ? 5.648 3.715 4.914 1.00 86.44 96 PHE A O 1
ATOM 760 N N . GLY A 1 97 ? 4.218 5.316 4.204 1.00 84.25 97 GLY A N 1
ATOM 761 C CA . GLY A 1 97 ? 3.564 5.547 5.485 1.00 84.25 97 GLY A CA 1
ATOM 762 C C . GLY A 1 97 ? 4.411 6.304 6.506 1.00 84.25 97 GLY A C 1
ATOM 763 O O . GLY A 1 97 ? 5.561 6.682 6.278 1.00 84.25 97 GLY A O 1
ATOM 764 N N . LYS A 1 98 ? 3.807 6.528 7.673 1.00 84.62 98 LYS A N 1
ATOM 765 C CA . LYS A 1 98 ? 4.411 7.213 8.821 1.00 84.62 98 LYS A CA 1
ATOM 766 C C . LYS A 1 98 ? 4.507 6.234 9.992 1.00 84.62 98 LYS A C 1
ATOM 768 O O . LYS A 1 98 ? 3.544 5.527 10.303 1.00 84.62 98 LYS A O 1
ATOM 773 N N . ARG A 1 99 ? 5.677 6.173 10.644 1.00 83.50 99 ARG A N 1
ATOM 774 C CA . ARG A 1 99 ? 5.916 5.278 11.795 1.00 83.50 99 ARG A CA 1
ATOM 775 C C . ARG A 1 99 ? 4.864 5.550 12.875 1.00 83.50 99 ARG A C 1
ATOM 777 O O . ARG A 1 99 ? 4.713 6.689 13.297 1.00 83.50 99 ARG A O 1
ATOM 784 N N . GLY A 1 100 ? 4.149 4.509 13.297 1.00 84.06 100 GLY A N 1
ATOM 785 C CA . GLY A 1 100 ? 3.102 4.599 14.321 1.00 84.06 100 GLY A CA 1
ATOM 786 C C . GLY A 1 100 ? 1.735 5.098 13.838 1.00 84.06 100 GLY A C 1
ATOM 787 O O . GLY A 1 100 ? 0.800 5.071 14.625 1.00 84.06 100 GLY A O 1
ATOM 788 N N . VAL A 1 101 ? 1.597 5.510 12.572 1.00 88.94 101 VAL A N 1
ATOM 789 C CA . VAL A 1 101 ? 0.318 5.971 11.994 1.00 88.94 101 VAL A CA 1
ATOM 790 C C . VAL A 1 101 ? -0.197 4.988 10.944 1.00 88.94 101 VAL A C 1
ATOM 792 O O . VAL A 1 101 ? -1.372 4.656 10.939 1.00 88.94 101 VAL A O 1
ATOM 795 N N . GLY A 1 102 ? 0.686 4.477 10.082 1.00 91.62 102 GLY A N 1
ATOM 796 C CA . GLY A 1 102 ? 0.305 3.616 8.960 1.00 91.62 102 GLY A CA 1
ATOM 797 C C . GLY A 1 102 ? 0.422 4.333 7.619 1.00 91.62 102 GLY A C 1
ATOM 798 O O . GLY A 1 102 ? 1.232 5.252 7.465 1.00 91.62 102 GLY A O 1
ATOM 799 N N . TYR A 1 103 ? -0.345 3.869 6.642 1.00 93.69 103 TYR A N 1
ATOM 800 C CA . TYR A 1 103 ? -0.328 4.325 5.260 1.00 93.69 103 TYR A CA 1
ATOM 801 C C . TYR A 1 103 ? -1.554 5.185 4.981 1.00 93.69 103 TYR A C 1
ATOM 803 O O . TYR A 1 103 ? -2.673 4.763 5.254 1.00 93.69 103 TYR A O 1
ATOM 811 N N . ASP A 1 104 ? -1.359 6.367 4.409 1.00 93.81 104 ASP A N 1
ATOM 812 C CA . ASP A 1 104 ? -2.481 7.093 3.825 1.00 93.81 104 ASP A CA 1
ATOM 813 C C . ASP A 1 104 ? -3.020 6.301 2.622 1.00 93.81 104 ASP A C 1
ATOM 815 O O . ASP A 1 104 ? -2.239 5.835 1.786 1.00 93.81 104 ASP A O 1
ATOM 819 N N . ILE A 1 105 ? -4.336 6.082 2.573 1.00 93.81 105 ILE A N 1
ATOM 820 C CA . ILE A 1 105 ? -4.962 5.226 1.555 1.00 93.81 105 ILE A CA 1
ATOM 821 C C . ILE A 1 105 ? -4.788 5.843 0.164 1.00 93.81 105 ILE A C 1
ATOM 823 O O . ILE A 1 105 ? -4.408 5.127 -0.765 1.00 93.81 105 ILE A O 1
ATOM 827 N N . GLY A 1 106 ? -5.003 7.154 0.033 1.00 92.44 106 GLY A N 1
ATOM 828 C CA . GLY A 1 106 ? -4.908 7.874 -1.234 1.00 92.44 106 GLY A CA 1
ATOM 829 C C . GLY A 1 106 ? -3.475 7.914 -1.758 1.00 92.44 106 GLY A C 1
ATOM 830 O O . GLY A 1 106 ? -3.209 7.448 -2.869 1.00 92.44 106 GLY A O 1
ATOM 831 N N . GLU A 1 107 ? -2.526 8.373 -0.935 1.00 92.50 107 GLU A N 1
ATOM 832 C CA . GLU A 1 107 ? -1.107 8.455 -1.315 1.00 92.50 107 GLU A CA 1
ATOM 833 C C . GLU A 1 107 ? -0.538 7.073 -1.683 1.00 92.50 107 GLU A C 1
ATOM 835 O O . GLU A 1 107 ? 0.203 6.922 -2.667 1.00 92.50 107 GLU A O 1
ATOM 840 N N . LEU A 1 108 ? -0.892 6.033 -0.914 1.00 94.12 108 LEU A N 1
ATOM 841 C CA . LEU A 1 108 ? 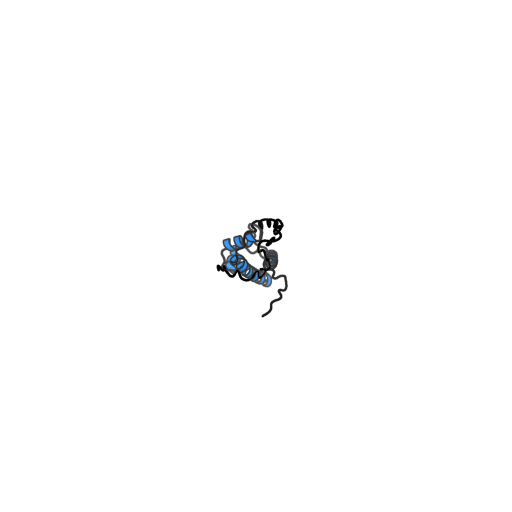-0.444 4.669 -1.188 1.00 94.12 108 LEU A CA 1
ATOM 842 C C . LEU A 1 108 ? -1.070 4.137 -2.481 1.00 94.12 108 LEU A C 1
ATOM 844 O O . LEU A 1 108 ? -0.370 3.533 -3.295 1.00 94.12 108 LEU A O 1
ATOM 848 N N . GLN A 1 109 ? -2.363 4.373 -2.701 1.00 93.81 109 GLN A N 1
ATOM 849 C CA . GLN A 1 109 ? -3.055 3.939 -3.909 1.00 93.81 109 GLN A CA 1
ATOM 850 C C . GLN A 1 109 ? -2.461 4.580 -5.165 1.00 93.81 109 GLN A C 1
ATOM 852 O O . GLN A 1 109 ? -2.203 3.869 -6.140 1.00 93.81 109 GLN A O 1
ATOM 857 N N . GLU A 1 110 ? -2.215 5.891 -5.155 1.00 93.00 110 GLU A N 1
ATOM 858 C CA . GLU A 1 110 ? -1.585 6.600 -6.273 1.00 93.00 110 GLU A CA 1
ATOM 859 C C . GLU A 1 110 ? -0.181 6.070 -6.560 1.00 93.00 110 GLU A C 1
ATOM 861 O O . GLU A 1 110 ? 0.172 5.792 -7.711 1.00 93.00 110 GLU A O 1
ATOM 866 N N . SER A 1 111 ? 0.605 5.845 -5.511 1.00 93.00 111 SER A N 1
ATOM 867 C CA . SER A 1 111 ? 1.946 5.287 -5.650 1.00 93.00 111 SER A CA 1
ATOM 868 C C . SER A 1 111 ? 1.920 3.886 -6.267 1.00 93.00 111 SER A C 1
ATOM 870 O O . SER A 1 111 ? 2.660 3.608 -7.213 1.00 93.00 111 SER A O 1
ATOM 872 N N . LEU A 1 112 ? 1.028 3.006 -5.798 1.00 93.88 112 LEU A N 1
ATOM 873 C CA . LEU A 1 112 ? 0.858 1.659 -6.354 1.00 93.88 112 LEU A CA 1
ATOM 874 C C . LEU A 1 112 ? 0.353 1.698 -7.800 1.00 93.88 112 LEU A C 1
ATOM 876 O O . LEU A 1 112 ? 0.801 0.898 -8.622 1.00 93.88 112 LEU A O 1
ATOM 880 N N . LYS A 1 113 ? -0.529 2.645 -8.134 1.00 93.25 113 LYS A N 1
ATOM 881 C CA . LYS A 1 113 ? -1.018 2.868 -9.501 1.00 93.25 113 LYS A CA 1
ATOM 882 C C . LYS A 1 113 ? 0.131 3.178 -10.462 1.00 93.25 113 LYS A C 1
ATOM 884 O O . LYS A 1 113 ? 0.183 2.611 -11.554 1.00 93.25 113 LYS A O 1
ATOM 889 N N . ASN A 1 114 ? 1.057 4.035 -10.033 1.00 91.94 114 ASN A N 1
ATOM 890 C CA . ASN A 1 114 ? 2.243 4.406 -10.801 1.00 91.94 114 ASN A CA 1
ATOM 891 C C . ASN A 1 114 ? 3.226 3.235 -10.933 1.00 91.94 114 ASN A C 1
ATOM 893 O O . ASN A 1 114 ? 3.706 2.967 -12.031 1.00 91.94 114 ASN A O 1
ATOM 897 N N . ILE A 1 115 ? 3.476 2.492 -9.848 1.00 91.00 115 ILE A N 1
ATOM 898 C CA . ILE A 1 115 ? 4.366 1.317 -9.853 1.00 91.00 115 ILE A CA 1
ATOM 899 C C . ILE A 1 115 ? 3.852 0.224 -10.798 1.00 91.00 115 ILE A C 1
ATOM 901 O O . ILE A 1 115 ? 4.632 -0.387 -11.525 1.00 91.00 115 ILE A O 1
ATOM 905 N N . LEU A 1 116 ? 2.543 -0.033 -10.792 1.00 90.81 116 LEU A N 1
ATOM 906 C CA . LEU A 1 116 ? 1.918 -1.060 -11.628 1.00 90.81 116 LEU A CA 1
ATOM 907 C C . LEU A 1 116 ? 1.720 -0.618 -13.088 1.00 90.81 116 LEU A C 1
ATOM 909 O O . LEU A 1 116 ? 1.319 -1.438 -13.911 1.00 90.81 116 LEU A O 1
ATOM 913 N N . GLY A 1 117 ? 1.959 0.656 -13.423 1.00 90.00 117 GLY A N 1
ATOM 914 C CA . GLY A 1 117 ? 1.786 1.180 -14.783 1.00 90.00 117 GLY A CA 1
ATOM 915 C C . GLY A 1 117 ? 0.336 1.170 -15.282 1.00 90.00 117 GLY A C 1
ATOM 916 O O . GLY A 1 117 ? 0.086 1.186 -16.487 1.00 90.00 117 GLY A O 1
ATOM 917 N N . ILE A 1 118 ? -0.639 1.131 -14.371 1.00 87.44 118 ILE A N 1
ATOM 918 C CA . ILE A 1 118 ? -2.082 1.113 -14.687 1.00 87.44 118 ILE A CA 1
ATOM 919 C C . ILE A 1 118 ? -2.662 2.524 -14.888 1.00 87.44 118 ILE A C 1
ATOM 921 O O . ILE A 1 118 ? -3.868 2.710 -15.025 1.00 87.44 118 ILE A O 1
ATOM 925 N N . ASN A 1 119 ? -1.798 3.537 -14.894 1.00 86.06 119 ASN A N 1
ATOM 926 C CA . ASN A 1 119 ? -2.087 4.912 -15.286 1.00 86.06 119 ASN A CA 1
ATOM 927 C C . ASN A 1 119 ? -1.960 5.147 -16.805 1.00 86.06 119 ASN A C 1
ATOM 929 O O . ASN A 1 119 ? -2.299 6.234 -17.266 1.00 86.06 119 ASN A O 1
ATOM 933 N N . HIS A 1 120 ? -1.503 4.155 -17.579 1.00 84.06 120 HIS A N 1
ATOM 934 C CA . HIS A 1 120 ? -1.337 4.255 -19.029 1.00 84.06 120 HIS A CA 1
ATOM 935 C C . HIS A 1 120 ? -2.207 3.221 -19.774 1.00 84.06 120 HIS A C 1
ATOM 937 O O . HIS A 1 120 ? -2.294 2.070 -19.339 1.00 84.06 120 HIS A O 1
ATOM 943 N N . PRO A 1 121 ? -2.838 3.577 -20.910 1.00 82.06 121 PRO A N 1
ATOM 944 C CA . PRO A 1 121 ? -3.554 2.614 -21.744 1.00 82.06 121 PRO A CA 1
ATOM 945 C C . PRO A 1 121 ? -2.580 1.667 -22.457 1.00 82.06 121 PRO A C 1
ATOM 947 O O . PRO A 1 121 ? -1.724 2.090 -23.235 1.00 82.06 121 PRO A O 1
ATOM 950 N N . TRP A 1 122 ? -2.716 0.364 -22.229 1.00 86.38 122 TRP A N 1
ATOM 951 C CA . TRP A 1 122 ? -1.923 -0.648 -22.928 1.00 86.38 122 TRP A CA 1
ATOM 952 C C . TRP A 1 122 ? -2.678 -1.129 -24.167 1.00 86.38 122 TRP A C 1
ATOM 954 O O . TRP A 1 122 ? -3.841 -1.518 -24.083 1.00 86.38 122 TRP A O 1
ATOM 964 N N . ARG A 1 123 ? -2.020 -1.100 -25.332 1.00 88.56 123 ARG A N 1
ATOM 965 C CA . ARG A 1 123 ? -2.555 -1.701 -26.560 1.00 88.56 123 ARG A CA 1
ATOM 966 C C . ARG A 1 123 ? -2.337 -3.210 -26.481 1.00 88.56 123 ARG A C 1
ATOM 968 O O . ARG A 1 123 ? -1.195 -3.656 -26.463 1.00 88.56 123 ARG A O 1
ATOM 975 N N . ILE A 1 124 ? -3.427 -3.964 -26.406 1.00 90.31 124 ILE A N 1
ATOM 976 C CA . ILE A 1 124 ? -3.442 -5.427 -26.309 1.00 90.31 124 ILE A CA 1
ATOM 977 C C . ILE A 1 124 ? -4.184 -5.948 -27.548 1.00 90.31 124 ILE A C 1
ATOM 979 O O . ILE A 1 124 ? -5.177 -5.345 -27.952 1.00 90.31 124 ILE A O 1
ATOM 983 N N . ALA A 1 125 ? -3.707 -7.033 -28.157 1.00 89.00 125 ALA A N 1
ATOM 984 C CA . ALA A 1 125 ? -4.410 -7.768 -29.211 1.00 89.00 125 ALA A CA 1
ATOM 985 C C . ALA A 1 125 ? -4.758 -9.171 -28.687 1.00 89.00 125 ALA A C 1
ATOM 987 O O . ALA A 1 125 ? -3.971 -9.730 -27.919 1.00 89.00 125 ALA A O 1
ATOM 988 N N . LEU A 1 126 ? -5.935 -9.688 -29.056 1.00 72.75 126 LEU A N 1
ATOM 989 C CA . LEU A 1 126 ? -6.437 -11.015 -28.676 1.00 72.75 126 LEU A CA 1
ATOM 990 C C . LEU A 1 126 ? -6.299 -11.988 -29.850 1.00 72.75 126 LEU A C 1
ATOM 992 O O . LEU A 1 126 ? -6.631 -11.560 -30.979 1.00 72.75 126 LEU A O 1
#

pLDDT: mean 79.34, std 18.02, range [44.12, 96.88]

Foldseek 3Di:
DDDDDDDDDPDDDPDPDPPPPPDPPPPPDPPPPPPPPPCLPPQDPVLLVVLVVLLVLLVVCVVVVPQAAQALPNSCVSRVDHSVSVCVSVVSQHDADDVPRHHGSVVSNVSSCVVNVVVDDDDDDD

Sequence (126 aa):
MTVPIDERDEAGDPGWDASTNRRPESRALPVPAIPHIARLPRIPEMTVRRLSTYYRVLRTLEATGDAEPLSSDRMSDLTGFTAAQVRRDLAYFGNFGKRGVGYDIGELQESLKNILGINHPWRIAL

Secondary structure (DSSP, 8-state):
-----------------S--------------------------HHHHHHHHHHHHHHHHHHHTT--S-B-HHHHHHHHSS-HHHHHHHHHTTS--SBTTTBB-HHHHHHHHHHHTTTTS------

Radius of gyration: 36.27 Å; chains: 1; bounding box: 85×56×98 Å